Protein AF-A0A968VUL9-F1 (afdb_monomer)

Sequence (154 aa):
RKSLRDRALAHGTKSGRTPLPTRGVDSALKTEEALEDALKDAQSLAIELDLVVCMSGPTDWIVSRNRTARIENGHALMSRVTGMGCVSTALIAASAAVWPDPFEATVAGMVLTGVAGELAAADCQGPGSFQARFLDELYALDAKKLQLARVTLT

Structure (mmCIF, N/CA/C/O backbone):
data_AF-A0A968VUL9-F1
#
_entry.id   AF-A0A968VUL9-F1
#
loop_
_atom_site.group_PDB
_atom_site.id
_atom_site.type_symbol
_atom_site.label_atom_id
_atom_site.label_alt_id
_atom_site.label_comp_id
_atom_site.label_asym_id
_atom_site.label_enti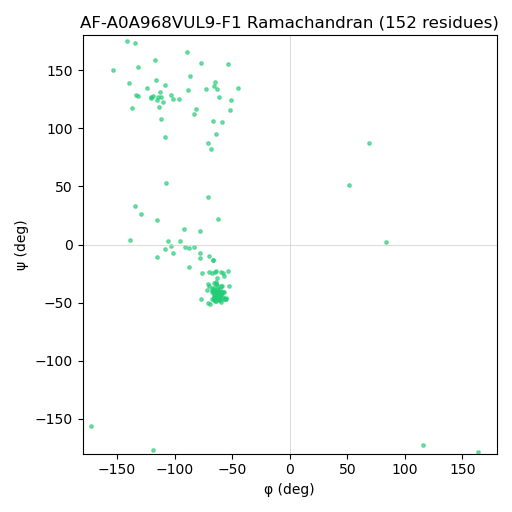ty_id
_atom_site.label_seq_id
_atom_site.pdbx_PDB_ins_code
_atom_site.Cartn_x
_atom_site.Cartn_y
_atom_site.Cartn_z
_atom_site.occupancy
_atom_site.B_iso_or_equiv
_atom_site.auth_seq_id
_atom_site.auth_comp_id
_atom_site.auth_asym_id
_atom_site.auth_atom_id
_atom_site.pdbx_PDB_model_num
ATOM 1 N N . ARG A 1 1 ? -22.063 47.664 -3.056 1.00 42.59 1 ARG A N 1
ATOM 2 C CA . ARG A 1 1 ? -22.407 46.283 -3.475 1.00 42.59 1 ARG A CA 1
ATOM 3 C C . ARG A 1 1 ? -21.250 45.383 -3.050 1.00 42.59 1 ARG A C 1
ATOM 5 O O . ARG A 1 1 ? -20.254 45.328 -3.756 1.00 42.59 1 ARG A O 1
ATOM 12 N N . LYS A 1 2 ? -21.311 44.842 -1.824 1.00 39.38 2 LYS A N 1
ATOM 13 C CA . LYS A 1 2 ? -20.246 44.007 -1.241 1.00 39.38 2 LYS A CA 1
ATOM 14 C C . LYS A 1 2 ? -20.240 42.643 -1.933 1.00 39.38 2 LYS A C 1
ATOM 16 O O . LYS A 1 2 ? -21.305 42.092 -2.202 1.00 39.38 2 LYS A O 1
ATOM 21 N N . SER A 1 3 ? -19.047 42.191 -2.302 1.00 35.03 3 SER A N 1
ATOM 22 C CA . SER A 1 3 ? -18.802 41.013 -3.125 1.00 35.03 3 SER A CA 1
ATOM 23 C C . SER A 1 3 ? -18.958 39.718 -2.325 1.00 35.03 3 SER A C 1
ATOM 25 O O . SER A 1 3 ? -18.835 39.688 -1.105 1.00 35.03 3 SER A O 1
ATOM 27 N N . LEU A 1 4 ? -19.236 38.640 -3.053 1.00 43.09 4 LEU A N 1
ATOM 28 C CA . LEU A 1 4 ? -19.585 37.281 -2.620 1.00 43.09 4 LEU A CA 1
ATOM 29 C C . LEU A 1 4 ? -18.512 36.525 -1.795 1.00 43.09 4 LEU A C 1
ATOM 31 O O . LEU A 1 4 ? -18.552 35.301 -1.731 1.00 43.09 4 LEU A O 1
ATOM 35 N N . ARG A 1 5 ? -17.567 37.214 -1.144 1.00 41.31 5 ARG A N 1
ATOM 36 C CA . ARG A 1 5 ? -16.555 36.604 -0.259 1.00 41.31 5 ARG A CA 1
ATOM 37 C C . ARG A 1 5 ? -17.020 36.442 1.194 1.00 41.31 5 ARG A C 1
ATOM 39 O O . ARG A 1 5 ? -16.502 35.581 1.894 1.00 41.31 5 ARG A O 1
ATOM 46 N N . ASP A 1 6 ? -18.050 37.170 1.621 1.00 37.59 6 ASP A N 1
ATOM 47 C CA . ASP A 1 6 ? -18.436 37.233 3.042 1.00 37.59 6 ASP A CA 1
ATOM 48 C C . ASP A 1 6 ? -19.329 36.068 3.531 1.00 37.59 6 ASP A C 1
ATOM 50 O O . ASP A 1 6 ? -19.668 36.013 4.709 1.00 37.59 6 ASP A O 1
ATOM 54 N N . ARG A 1 7 ? -19.728 35.112 2.673 1.00 40.62 7 ARG A N 1
ATOM 55 C CA . ARG A 1 7 ? -20.676 34.034 3.059 1.00 40.62 7 ARG A CA 1
ATOM 56 C C . ARG A 1 7 ? -20.045 32.668 3.356 1.00 40.62 7 ARG A C 1
ATOM 58 O O . ARG A 1 7 ? -20.746 31.800 3.863 1.00 40.62 7 ARG A O 1
ATOM 65 N N . ALA A 1 8 ? -18.748 32.474 3.110 1.00 37.03 8 ALA A N 1
ATOM 66 C CA . ALA A 1 8 ? -18.074 31.190 3.359 1.00 37.03 8 ALA A CA 1
ATOM 67 C C . ALA A 1 8 ? -17.529 31.026 4.796 1.00 37.03 8 ALA A C 1
ATOM 69 O O . ALA A 1 8 ? -17.021 29.966 5.142 1.00 37.03 8 ALA A O 1
ATOM 70 N N . LEU A 1 9 ? -17.650 32.049 5.648 1.00 40.09 9 LEU A N 1
ATOM 71 C CA . LEU A 1 9 ? -17.082 32.066 7.005 1.00 40.09 9 LEU A CA 1
ATOM 72 C C . LEU A 1 9 ? -18.057 31.646 8.122 1.00 40.09 9 LEU A C 1
ATOM 74 O O . LEU A 1 9 ? -17.684 31.670 9.289 1.00 40.09 9 LEU A O 1
ATOM 78 N N . ALA A 1 10 ? -19.295 31.252 7.809 1.00 36.62 10 ALA A N 1
ATOM 79 C CA . ALA A 1 10 ? -20.332 31.066 8.833 1.00 36.62 10 ALA A CA 1
ATOM 80 C C . ALA A 1 10 ? -20.439 29.650 9.447 1.00 36.62 10 ALA A C 1
ATOM 82 O O . ALA A 1 10 ? -21.236 29.465 10.363 1.00 36.62 10 ALA A O 1
ATOM 83 N N . HIS A 1 11 ? -19.649 28.661 9.008 1.00 37.25 11 HIS A N 1
ATOM 84 C CA . HIS A 1 11 ? -19.704 27.295 9.568 1.00 37.25 11 HIS A CA 1
ATOM 85 C C . HIS A 1 11 ? -18.344 26.720 9.999 1.00 37.25 11 HIS A C 1
ATOM 87 O O . HIS A 1 11 ? -18.167 25.507 10.070 1.00 37.25 11 HIS A O 1
ATOM 93 N N . GLY A 1 12 ? -17.387 27.585 10.340 1.00 33.19 12 GLY A N 1
ATOM 94 C CA . GLY A 1 12 ? -16.105 27.184 10.914 1.00 33.19 12 GLY A CA 1
ATOM 95 C C . GLY A 1 12 ? -16.091 27.265 12.442 1.00 33.19 12 GLY A C 1
ATOM 96 O O . GLY A 1 12 ? -16.327 28.322 13.015 1.00 33.19 12 GLY A O 1
ATOM 97 N N . THR A 1 13 ? -15.736 26.144 13.074 1.00 38.25 13 THR A N 1
ATOM 98 C CA . THR A 1 13 ? -14.961 26.064 14.328 1.00 38.25 13 THR A CA 1
ATOM 99 C C . THR A 1 13 ? -15.619 26.543 15.634 1.00 38.25 13 THR A C 1
ATOM 101 O O . THR A 1 13 ? -15.371 27.644 16.115 1.00 38.25 13 THR A O 1
ATOM 104 N N . LYS A 1 14 ? -16.347 25.633 16.302 1.00 35.53 14 LYS A N 1
ATOM 105 C CA . LYS A 1 14 ? -16.532 25.622 17.771 1.00 35.53 14 LYS A CA 1
ATOM 106 C C . LYS A 1 14 ? -15.733 24.483 18.426 1.00 35.53 14 LYS A C 1
ATOM 108 O O . LYS A 1 14 ? -16.278 23.678 19.171 1.00 35.53 14 LYS A O 1
ATOM 113 N N . SER A 1 15 ? -14.439 24.396 18.143 1.00 40.75 15 SER A N 1
ATOM 114 C CA . SER A 1 15 ? -13.532 23.549 18.923 1.00 40.75 15 SER A CA 1
ATOM 115 C C . SER A 1 15 ? -12.252 24.332 19.157 1.00 40.75 15 SER A C 1
ATOM 117 O O . SER A 1 15 ? -11.601 24.746 18.201 1.00 40.75 15 SER A O 1
ATOM 119 N N . GLY A 1 16 ? -11.936 24.602 20.424 1.00 32.31 16 GLY A N 1
ATOM 120 C CA . GLY A 1 16 ? -10.774 25.373 20.875 1.00 32.31 16 GLY A CA 1
ATOM 121 C C . GLY A 1 16 ? -9.443 24.643 20.690 1.00 32.31 16 GLY A C 1
ATOM 122 O O . GLY A 1 16 ? -8.597 24.686 21.577 1.00 32.31 16 GLY A O 1
ATOM 123 N N . ARG A 1 17 ? -9.252 23.955 19.560 1.00 41.00 17 ARG A N 1
ATOM 124 C CA . ARG A 1 17 ? -7.948 23.439 19.151 1.00 41.00 17 ARG A CA 1
ATOM 125 C C . ARG A 1 17 ? -7.183 24.587 18.498 1.00 41.00 17 ARG A C 1
ATOM 127 O O . ARG A 1 17 ? -7.602 25.113 17.469 1.00 41.00 17 ARG A O 1
ATOM 134 N N . THR A 1 18 ? -6.066 24.974 19.109 1.00 35.84 18 THR A N 1
ATOM 135 C CA . THR A 1 18 ? -5.028 25.793 18.471 1.00 35.84 18 THR A CA 1
ATOM 136 C C . THR A 1 18 ? -4.767 25.235 17.067 1.00 35.84 18 THR A C 1
ATOM 138 O O . THR A 1 18 ? -4.674 24.010 16.948 1.00 35.84 18 THR A O 1
ATOM 141 N N . PRO A 1 19 ? -4.667 26.063 16.009 1.00 36.72 19 PRO A N 1
ATOM 142 C CA . PRO A 1 19 ? -4.362 25.566 14.675 1.00 36.72 19 PRO A CA 1
ATOM 143 C C . PRO A 1 19 ? -3.021 24.837 14.733 1.00 36.72 19 PRO A C 1
ATOM 145 O O . PRO A 1 19 ? -1.971 25.466 14.873 1.00 36.72 19 PRO A O 1
ATOM 148 N N . LEU A 1 20 ? -3.053 23.505 14.688 1.00 44.22 20 LEU A N 1
ATOM 149 C CA . LEU A 1 20 ? -1.840 22.737 14.471 1.00 44.22 20 LEU A CA 1
ATOM 150 C C . LEU A 1 20 ? -1.336 23.134 13.079 1.00 44.22 20 LEU A C 1
ATOM 152 O O . LEU A 1 20 ? -2.153 23.230 12.156 1.00 44.22 20 LEU A O 1
ATOM 156 N N . PRO A 1 21 ? -0.032 23.420 12.912 1.00 41.47 21 PRO A N 1
ATOM 157 C CA . PRO A 1 21 ? 0.522 23.664 11.590 1.00 41.47 21 PRO A CA 1
ATOM 158 C C . PRO A 1 21 ? 0.092 22.509 10.689 1.00 41.47 21 PRO A C 1
ATOM 160 O O . PRO A 1 21 ? 0.299 21.347 11.042 1.00 41.47 21 PRO A O 1
ATOM 163 N N . THR A 1 22 ? -0.567 22.819 9.571 1.00 38.78 22 THR A N 1
ATOM 164 C CA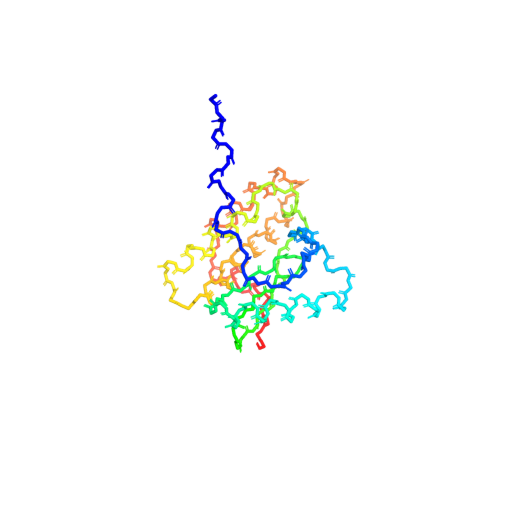 . THR A 1 22 ? -1.025 21.806 8.620 1.00 38.78 22 THR A CA 1
ATOM 165 C C . THR A 1 22 ? 0.210 21.128 8.051 1.00 38.78 22 THR A C 1
ATOM 167 O O . THR A 1 22 ? 0.852 21.641 7.133 1.00 38.78 22 THR A O 1
ATOM 170 N N . ARG A 1 23 ? 0.589 20.004 8.653 1.00 46.25 23 ARG A N 1
ATOM 171 C CA . ARG A 1 23 ? 1.612 19.113 8.131 1.00 46.25 23 ARG A CA 1
ATOM 172 C C . ARG A 1 23 ? 1.023 18.532 6.856 1.00 46.25 23 ARG A C 1
ATOM 174 O O . ARG A 1 23 ? 0.060 17.775 6.905 1.00 46.25 23 ARG A O 1
ATOM 181 N N . GLY A 1 24 ? 1.525 18.994 5.712 1.00 41.78 24 GLY A N 1
ATOM 182 C CA . GLY A 1 24 ? 1.166 18.411 4.427 1.00 41.78 24 GLY A CA 1
ATOM 183 C C . GLY A 1 24 ? 1.409 16.902 4.455 1.00 41.78 24 GLY A C 1
ATOM 184 O O . GLY A 1 24 ? 2.247 16.419 5.225 1.00 41.78 24 GLY A O 1
ATOM 185 N N . VAL A 1 25 ? 0.687 16.181 3.598 1.00 47.97 25 VAL A N 1
ATOM 186 C CA . VAL A 1 25 ? 0.791 14.719 3.432 1.00 47.97 25 VAL A CA 1
ATOM 187 C C . VAL A 1 25 ? 2.244 14.282 3.149 1.00 47.97 25 VAL A C 1
ATOM 189 O O . VAL A 1 25 ? 2.631 13.174 3.491 1.00 47.97 25 VAL A O 1
ATOM 192 N N . ASP A 1 26 ? 3.085 15.193 2.645 1.00 48.47 26 ASP A N 1
ATOM 193 C CA . ASP A 1 26 ? 4.520 15.007 2.378 1.00 48.47 26 ASP A CA 1
ATOM 194 C C . ASP A 1 26 ? 5.445 15.069 3.610 1.00 48.47 26 ASP A C 1
ATOM 196 O O . ASP A 1 26 ? 6.669 15.179 3.468 1.00 48.47 26 ASP A O 1
ATOM 200 N N . SER A 1 27 ? 4.914 15.040 4.835 1.00 53.09 27 SER A N 1
ATOM 201 C CA . SER A 1 27 ? 5.758 15.003 6.034 1.00 53.09 27 SER A CA 1
ATOM 202 C C . SER A 1 27 ? 6.419 13.634 6.146 1.00 53.09 27 SER A C 1
ATOM 204 O O . SER A 1 27 ? 5.897 12.728 6.785 1.00 53.09 27 SER A O 1
ATOM 206 N N . ALA A 1 28 ? 7.579 13.483 5.506 1.00 56.12 28 ALA A N 1
ATOM 207 C CA . ALA A 1 28 ? 8.423 12.313 5.669 1.00 56.12 28 ALA A CA 1
ATOM 208 C C . ALA A 1 28 ? 8.662 12.086 7.170 1.00 56.12 28 ALA A C 1
ATOM 210 O O . ALA A 1 28 ? 9.264 12.928 7.845 1.00 56.12 28 ALA A O 1
ATOM 211 N N . LEU A 1 29 ? 8.171 10.959 7.678 1.00 64.12 29 LEU A N 1
ATOM 212 C CA . LEU A 1 29 ? 8.431 10.452 9.020 1.00 64.12 29 LEU A CA 1
ATOM 213 C C . LEU A 1 29 ? 9.909 10.045 9.054 1.00 64.12 29 LEU A C 1
ATOM 215 O O . LEU A 1 29 ? 10.273 8.914 8.757 1.00 64.12 29 LEU A O 1
ATOM 219 N N . LYS A 1 30 ? 10.791 11.029 9.260 1.00 66.56 30 LYS A N 1
ATOM 220 C CA . LYS A 1 30 ? 12.252 10.852 9.176 1.00 66.56 30 LYS A CA 1
ATOM 221 C C . LYS A 1 30 ? 12.842 10.187 10.421 1.00 66.56 30 LYS A C 1
ATOM 223 O O . LYS A 1 30 ? 14.015 9.828 10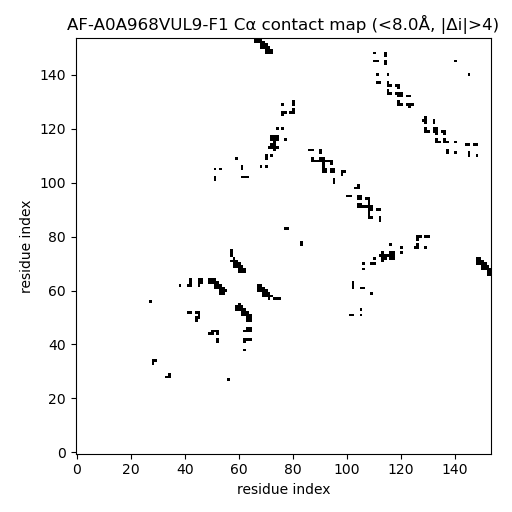.400 1.00 66.56 30 LYS A O 1
ATOM 228 N N . THR A 1 31 ? 12.062 10.069 11.491 1.00 81.06 31 THR A N 1
ATOM 229 C CA . THR A 1 31 ? 12.465 9.466 12.763 1.00 81.06 31 THR A CA 1
ATOM 230 C C . THR A 1 31 ? 11.406 8.478 13.230 1.00 81.06 31 THR A C 1
ATOM 232 O O . THR A 1 31 ? 10.224 8.645 12.923 1.00 81.06 31 THR A O 1
ATOM 235 N N . GLU A 1 32 ? 11.835 7.479 14.000 1.00 83.31 32 GLU A N 1
ATOM 236 C CA . GLU A 1 32 ? 10.934 6.492 14.606 1.00 83.31 32 GLU A CA 1
ATOM 237 C C . GLU A 1 32 ? 9.911 7.170 15.527 1.00 83.31 32 GLU A C 1
ATOM 239 O O . GLU A 1 32 ? 8.719 6.918 15.421 1.00 83.31 32 GLU A O 1
ATOM 244 N N . GLU A 1 33 ? 10.353 8.140 16.334 1.00 85.00 33 GLU A N 1
ATOM 245 C CA . GLU A 1 33 ? 9.474 8.933 17.207 1.00 85.00 33 GLU A CA 1
ATOM 246 C C . GLU A 1 33 ? 8.368 9.656 16.421 1.00 85.00 33 GLU A C 1
ATOM 248 O O . GLU A 1 33 ? 7.211 9.679 16.836 1.00 85.00 33 GLU A O 1
ATOM 253 N N . ALA A 1 34 ? 8.697 10.216 15.250 1.00 87.06 34 ALA A N 1
ATOM 254 C CA . ALA A 1 34 ? 7.702 10.879 14.414 1.00 87.06 34 ALA A CA 1
ATOM 255 C C . ALA A 1 34 ? 6.688 9.880 13.841 1.00 87.06 34 ALA A C 1
ATOM 257 O O . ALA A 1 34 ? 5.508 10.215 13.739 1.00 87.06 34 ALA A O 1
ATOM 258 N N . LEU A 1 35 ? 7.138 8.676 13.466 1.00 88.94 35 LEU A N 1
ATOM 259 C CA . LEU A 1 35 ? 6.264 7.598 13.003 1.00 88.94 35 LEU A CA 1
ATOM 260 C C . LEU A 1 35 ? 5.334 7.117 14.119 1.00 88.94 35 LEU A C 1
ATOM 262 O O . LEU A 1 35 ? 4.134 6.994 13.885 1.00 88.94 35 LEU A O 1
ATOM 266 N N . GLU A 1 36 ? 5.852 6.904 15.327 1.00 90.19 36 GLU A N 1
ATOM 267 C CA . GLU A 1 36 ? 5.041 6.521 16.484 1.00 90.19 36 GLU A CA 1
ATOM 268 C C . GLU A 1 36 ? 3.952 7.553 16.788 1.00 90.19 36 GLU A C 1
ATOM 270 O O . GLU A 1 36 ? 2.797 7.188 17.013 1.00 90.19 36 GLU A O 1
ATOM 275 N N . ASP A 1 37 ? 4.291 8.843 16.773 1.00 91.75 37 ASP A N 1
ATOM 276 C CA . ASP A 1 37 ? 3.316 9.909 17.003 1.00 91.75 37 ASP A CA 1
ATOM 277 C C . ASP A 1 37 ? 2.273 9.981 15.880 1.00 91.75 37 ASP A C 1
ATOM 279 O O . ASP A 1 37 ? 1.078 10.085 16.159 1.00 91.75 37 ASP A O 1
ATOM 283 N N . ALA A 1 38 ? 2.685 9.821 14.619 1.00 92.19 38 ALA A N 1
ATOM 284 C CA . ALA A 1 38 ? 1.756 9.755 13.492 1.00 92.19 38 ALA A CA 1
ATOM 285 C C . ALA A 1 38 ? 0.807 8.547 13.581 1.00 92.19 38 ALA A C 1
ATOM 287 O O . ALA A 1 38 ? -0.379 8.678 13.280 1.00 92.19 38 ALA A O 1
ATOM 288 N N . LEU A 1 39 ? 1.292 7.385 14.032 1.00 94.00 39 LEU A N 1
ATOM 289 C CA . LEU A 1 39 ? 0.461 6.199 14.251 1.00 94.00 39 LEU A CA 1
ATOM 290 C C . LEU A 1 39 ? -0.536 6.406 15.399 1.00 94.00 39 LEU A C 1
ATOM 292 O O . LEU A 1 39 ? -1.697 6.022 15.262 1.00 94.00 39 LEU A O 1
ATOM 296 N N . LYS A 1 40 ? -0.135 7.059 16.499 1.00 94.44 40 LYS A N 1
ATOM 297 C CA . LYS A 1 40 ? -1.050 7.425 17.601 1.00 94.44 40 LYS A CA 1
ATOM 298 C C . LYS A 1 40 ? -2.135 8.397 17.135 1.00 94.44 40 LYS A C 1
ATOM 300 O O . LYS A 1 40 ? -3.306 8.227 17.488 1.00 94.44 40 LYS A O 1
ATOM 305 N N . ASP A 1 41 ? -1.766 9.388 16.327 1.00 95.44 41 ASP A N 1
ATOM 306 C CA . ASP A 1 41 ? -2.705 10.351 15.750 1.00 95.44 41 ASP A CA 1
ATOM 307 C C . ASP A 1 41 ? -3.675 9.663 14.776 1.00 95.44 41 ASP A C 1
ATOM 309 O O . ASP A 1 41 ? -4.889 9.856 14.874 1.00 95.44 41 ASP A O 1
ATOM 313 N N . ALA A 1 42 ? -3.168 8.799 13.889 1.00 96.00 42 ALA A N 1
ATOM 314 C CA . ALA A 1 42 ? -3.979 8.001 12.969 1.00 96.00 42 ALA A CA 1
ATOM 315 C C . ALA A 1 42 ? -4.944 7.068 13.716 1.00 96.00 42 ALA A C 1
ATOM 317 O O . ALA A 1 42 ? -6.120 6.988 13.364 1.00 96.00 42 ALA A O 1
ATOM 318 N N . GLN A 1 43 ? -4.481 6.417 14.786 1.00 96.75 43 GLN A N 1
ATOM 319 C CA . GLN A 1 43 ? -5.300 5.556 15.636 1.00 96.75 43 GLN A CA 1
ATOM 320 C C . GLN A 1 43 ? -6.406 6.343 16.344 1.00 96.75 43 GLN A C 1
ATOM 322 O O . GLN A 1 43 ? -7.552 5.890 16.399 1.00 96.75 43 GLN A O 1
ATOM 327 N N . SER A 1 44 ? -6.077 7.529 16.857 1.00 96.88 44 SER A N 1
ATOM 328 C CA . SER A 1 44 ? -7.044 8.427 17.494 1.00 96.88 44 SER A CA 1
ATOM 329 C C . SER A 1 44 ? -8.110 8.877 16.496 1.00 96.88 44 SER A C 1
ATOM 331 O O . SER A 1 44 ? -9.300 8.806 16.798 1.00 96.88 44 SER A O 1
ATOM 333 N N . LEU A 1 45 ? -7.696 9.254 15.281 1.00 97.31 45 LEU A N 1
ATOM 334 C CA . LEU A 1 45 ? -8.596 9.655 14.201 1.00 97.31 45 LEU A CA 1
ATOM 335 C C . LEU A 1 45 ? -9.512 8.506 13.759 1.00 97.31 45 LEU A C 1
ATOM 337 O O . LEU A 1 45 ? -10.715 8.707 13.596 1.00 97.31 45 LEU A O 1
ATOM 341 N N . ALA A 1 46 ? -8.960 7.299 13.610 1.00 97.50 46 ALA A N 1
ATOM 342 C CA . ALA A 1 46 ? -9.712 6.097 13.261 1.00 97.50 46 ALA A CA 1
ATOM 343 C C . ALA A 1 46 ? -10.788 5.767 14.307 1.00 97.50 46 ALA A C 1
ATOM 345 O O . ALA A 1 46 ? -11.895 5.365 13.955 1.00 97.50 46 ALA A O 1
ATOM 346 N N . ILE A 1 47 ? -10.489 5.962 15.596 1.00 97.50 47 ILE A N 1
ATOM 347 C CA . ILE A 1 47 ? -11.450 5.748 16.686 1.00 97.50 47 ILE A CA 1
ATOM 348 C C . ILE A 1 47 ? -12.531 6.829 16.689 1.00 97.50 47 ILE A C 1
ATOM 350 O O . ILE A 1 47 ? -13.711 6.479 16.759 1.00 97.50 47 ILE A O 1
ATOM 354 N N . GLU A 1 48 ? -12.126 8.104 16.633 1.00 97.75 48 GLU A N 1
ATOM 355 C CA . GLU A 1 48 ? -13.005 9.276 16.746 1.00 97.75 48 GLU A CA 1
ATOM 356 C C . GLU A 1 48 ? -14.015 9.345 15.597 1.00 97.75 48 GLU A C 1
ATOM 358 O O . GLU A 1 48 ? -15.183 9.659 15.822 1.00 97.75 48 GLU A O 1
ATOM 363 N N . LEU A 1 49 ? -13.574 9.029 14.377 1.00 97.38 49 LEU A N 1
ATOM 364 C CA . LEU A 1 49 ? -14.380 9.158 13.163 1.00 97.38 49 LEU A CA 1
ATOM 365 C C . LEU A 1 49 ? -14.889 7.823 12.602 1.00 97.38 49 LEU A C 1
ATOM 367 O O . LEU A 1 49 ? -15.532 7.828 11.557 1.00 97.38 49 LEU A O 1
ATOM 371 N N . ASP A 1 50 ? -14.613 6.707 13.281 1.00 95.75 50 ASP A N 1
ATOM 372 C CA . ASP A 1 50 ? -15.012 5.351 12.873 1.00 95.75 50 ASP A CA 1
ATOM 373 C C . ASP A 1 50 ? -14.621 5.024 11.419 1.00 95.75 50 ASP A C 1
ATOM 375 O O . ASP A 1 50 ? -15.437 4.625 10.589 1.00 95.75 50 ASP A O 1
ATOM 379 N N . LEU A 1 51 ? -13.345 5.249 11.096 1.00 97.19 51 LEU A N 1
ATOM 380 C CA . LEU A 1 51 ? -12.804 5.113 9.743 1.00 97.19 51 LEU A CA 1
ATOM 381 C C . LEU A 1 51 ? -11.475 4.356 9.712 1.00 97.19 51 LEU A C 1
ATOM 383 O O . LEU A 1 51 ? -10.880 4.042 10.744 1.00 97.19 51 LEU A O 1
ATOM 387 N N . VAL A 1 52 ? -11.002 4.088 8.497 1.00 98.19 52 VAL A N 1
ATOM 388 C CA . VAL A 1 52 ? -9.667 3.548 8.230 1.00 98.19 52 VAL A CA 1
ATOM 389 C C . VAL A 1 52 ? -8.770 4.673 7.724 1.00 98.19 52 VAL A C 1
ATOM 391 O O . VAL A 1 52 ? -9.126 5.385 6.786 1.00 98.19 52 VAL A O 1
ATOM 394 N N . VAL A 1 53 ? -7.602 4.828 8.341 1.00 98.00 53 VAL A N 1
ATOM 395 C CA . VAL A 1 53 ? -6.561 5.773 7.930 1.00 98.00 53 VAL A CA 1
ATOM 396 C C . VAL A 1 53 ? -5.479 5.008 7.182 1.00 98.00 53 VAL A C 1
ATOM 398 O O . VAL A 1 53 ? -4.916 4.058 7.713 1.00 98.00 53 VAL A O 1
ATOM 401 N N . CYS A 1 54 ? -5.163 5.435 5.962 1.00 97.38 54 CYS A N 1
ATOM 402 C CA . CYS A 1 54 ? -4.032 4.922 5.194 1.00 97.38 54 CYS A CA 1
ATOM 403 C C . CYS A 1 54 ? -2.953 6.003 5.102 1.00 97.38 54 CYS A C 1
ATOM 405 O O . CYS A 1 54 ? -3.211 7.093 4.594 1.00 97.38 54 CYS A O 1
ATOM 407 N N . MET A 1 55 ? -1.747 5.698 5.569 1.00 95.31 55 MET A N 1
ATOM 408 C CA . MET A 1 55 ? -0.569 6.555 5.464 1.00 95.31 55 MET A CA 1
ATOM 409 C C . MET A 1 55 ? 0.428 5.892 4.521 1.00 95.31 55 MET A C 1
ATOM 411 O O . MET A 1 55 ? 1.027 4.878 4.874 1.00 95.31 55 MET A O 1
ATOM 415 N N . SER A 1 56 ? 0.587 6.443 3.318 1.00 92.38 56 SER A N 1
ATOM 416 C CA . SER A 1 56 ? 1.510 5.896 2.323 1.00 92.38 56 SER A CA 1
ATOM 417 C C . SER A 1 56 ? 2.932 6.426 2.494 1.00 92.38 56 SER A C 1
ATOM 419 O O . SER A 1 56 ? 3.115 7.613 2.778 1.00 92.38 56 SER A O 1
ATOM 421 N N . GLY A 1 57 ? 3.938 5.598 2.227 1.00 91.50 57 GLY A N 1
ATOM 422 C CA . GLY A 1 57 ? 5.345 5.986 2.331 1.00 91.50 57 GLY A CA 1
ATOM 423 C C . GLY A 1 57 ? 6.295 4.909 1.803 1.00 91.50 57 GLY A C 1
ATOM 424 O O . GLY A 1 57 ? 5.895 4.077 0.998 1.00 91.50 57 GLY A O 1
ATOM 425 N N . PRO A 1 58 ? 7.568 4.884 2.248 1.00 91.12 58 PRO A N 1
ATOM 426 C CA . PRO A 1 58 ? 8.440 3.721 2.036 1.00 91.12 58 PRO A CA 1
ATOM 427 C C . PRO A 1 58 ? 7.864 2.431 2.639 1.00 91.12 58 PRO A C 1
ATOM 429 O O . PRO A 1 58 ? 8.206 1.328 2.228 1.00 91.12 58 PRO A O 1
ATOM 432 N N . THR A 1 59 ? 7.009 2.590 3.644 1.00 94.25 59 THR A N 1
ATOM 433 C CA . THR A 1 59 ? 6.169 1.557 4.230 1.00 94.25 59 THR A CA 1
ATOM 434 C C . THR A 1 59 ? 4.782 2.156 4.367 1.00 94.25 59 THR A C 1
ATOM 436 O O . THR A 1 59 ? 4.647 3.252 4.920 1.00 94.25 59 THR A O 1
ATOM 439 N N . ASP A 1 60 ? 3.773 1.452 3.868 1.00 96.62 60 ASP A N 1
ATOM 440 C CA . ASP A 1 60 ? 2.390 1.892 3.982 1.00 96.62 60 ASP A CA 1
ATOM 441 C C . ASP A 1 60 ? 1.790 1.364 5.287 1.00 96.62 60 ASP A C 1
ATOM 443 O O . ASP A 1 60 ? 1.917 0.181 5.617 1.00 96.62 60 ASP A O 1
ATOM 447 N N . TRP A 1 61 ? 1.124 2.246 6.026 1.00 97.88 61 TRP A N 1
ATOM 448 C CA . TRP A 1 61 ? 0.462 1.933 7.287 1.00 97.88 61 TRP A CA 1
ATOM 449 C C . TRP A 1 61 ? -1.043 2.119 7.151 1.00 97.88 61 TRP A C 1
ATOM 451 O O . TRP A 1 61 ? -1.513 3.198 6.793 1.00 97.88 61 TRP A O 1
ATOM 461 N N . ILE A 1 62 ? -1.805 1.072 7.455 1.00 98.50 62 ILE A N 1
ATOM 462 C CA . ILE A 1 62 ? -3.266 1.092 7.447 1.00 98.50 62 ILE A CA 1
ATOM 463 C C . ILE A 1 62 ? -3.719 0.915 8.886 1.00 98.50 62 ILE A C 1
ATOM 465 O O . ILE A 1 62 ? -3.440 -0.111 9.494 1.00 98.50 62 ILE A O 1
ATOM 469 N N . VAL A 1 63 ? -4.422 1.900 9.430 1.00 98.19 63 VAL A N 1
ATOM 470 C CA . VAL A 1 63 ? -4.841 1.938 10.831 1.00 98.19 63 VAL A CA 1
ATOM 471 C C . VAL A 1 63 ? -6.361 2.014 10.896 1.00 98.19 63 VAL A C 1
ATOM 473 O O . VAL A 1 63 ? -6.986 2.876 10.282 1.00 98.19 63 VAL A O 1
ATOM 476 N N . SER A 1 64 ? -6.966 1.104 11.649 1.00 97.38 64 SER A N 1
ATOM 477 C CA . SER A 1 64 ? -8.383 1.128 12.028 1.00 97.38 64 SER A CA 1
ATOM 478 C C . SER A 1 64 ? -8.504 1.211 13.548 1.00 97.38 64 SER A C 1
ATOM 480 O O . SER A 1 64 ? -7.500 1.263 14.247 1.00 97.38 64 SER A O 1
ATOM 482 N N . ARG A 1 65 ? -9.720 1.180 14.103 1.00 95.81 65 ARG A N 1
ATOM 483 C CA . ARG A 1 65 ? -9.942 1.208 15.562 1.00 95.81 65 ARG A CA 1
ATOM 484 C C . ARG A 1 65 ? -9.159 0.142 16.346 1.00 95.81 65 ARG A C 1
ATOM 486 O O . ARG A 1 65 ? -8.795 0.395 17.488 1.00 95.81 65 ARG A O 1
ATOM 493 N N . ASN A 1 66 ? -8.981 -1.050 15.786 1.00 94.38 66 ASN A N 1
ATOM 494 C CA . ASN A 1 66 ? -8.474 -2.218 16.514 1.00 94.38 66 ASN A CA 1
ATOM 495 C C . ASN A 1 66 ? -7.467 -3.063 15.726 1.00 94.38 66 ASN A C 1
ATOM 497 O O . ASN A 1 66 ? -7.095 -4.134 16.192 1.00 94.38 66 ASN A O 1
ATOM 501 N N . ARG A 1 67 ? -7.093 -2.628 14.523 1.00 96.56 67 ARG A N 1
ATOM 502 C CA . ARG A 1 67 ? -6.160 -3.334 13.645 1.00 96.56 67 ARG A CA 1
ATOM 503 C C . ARG A 1 67 ? -5.241 -2.330 12.992 1.00 96.56 67 ARG A C 1
ATOM 505 O O . ARG A 1 67 ? -5.714 -1.294 12.516 1.00 96.56 67 ARG A O 1
ATOM 512 N N . THR A 1 68 ? -3.977 -2.695 12.897 1.00 97.69 68 THR A N 1
ATOM 513 C CA . THR A 1 68 ? -2.974 -2.001 12.106 1.00 97.69 68 THR A CA 1
ATOM 514 C C . THR A 1 68 ? -2.339 -2.984 11.130 1.00 97.69 68 THR A C 1
ATOM 516 O O . THR A 1 68 ? -2.014 -4.113 11.489 1.00 97.69 68 THR A O 1
ATOM 519 N N . ALA A 1 69 ? -2.178 -2.570 9.877 1.00 98.38 69 ALA A N 1
ATOM 520 C CA . ALA A 1 69 ? -1.402 -3.293 8.884 1.00 98.38 69 ALA A CA 1
ATOM 521 C C . ALA A 1 69 ? -0.200 -2.461 8.451 1.00 98.38 69 ALA A C 1
ATOM 523 O O . ALA A 1 69 ? -0.302 -1.249 8.262 1.00 98.38 69 ALA A O 1
ATOM 524 N N . ARG A 1 70 ? 0.916 -3.151 8.242 1.00 97.81 70 ARG A N 1
ATOM 525 C CA . ARG A 1 70 ? 2.144 -2.628 7.652 1.00 97.81 70 ARG A CA 1
ATOM 526 C C . ARG A 1 70 ? 2.377 -3.332 6.322 1.00 97.81 70 ARG A C 1
ATOM 528 O O . ARG A 1 70 ? 2.411 -4.562 6.300 1.00 97.81 70 ARG A O 1
ATOM 535 N N . ILE A 1 71 ? 2.560 -2.571 5.245 1.00 98.31 71 ILE A N 1
ATOM 536 C CA . ILE A 1 71 ? 2.854 -3.090 3.904 1.00 98.31 71 ILE A CA 1
ATOM 537 C C . ILE A 1 71 ? 4.209 -2.558 3.448 1.00 98.31 71 ILE A C 1
ATOM 539 O O . ILE A 1 71 ? 4.462 -1.356 3.477 1.00 98.31 71 ILE A O 1
ATOM 543 N N . GLU A 1 72 ? 5.084 -3.463 3.021 1.00 97.62 72 GLU A N 1
ATOM 544 C CA . GLU A 1 72 ? 6.478 -3.147 2.679 1.00 97.62 72 GLU A CA 1
ATOM 545 C C . GLU A 1 72 ? 6.792 -3.360 1.194 1.00 97.62 72 GLU A C 1
ATOM 547 O O . GLU A 1 72 ? 7.949 -3.569 0.826 1.00 97.62 72 GLU A O 1
ATOM 552 N N . ASN A 1 73 ? 5.767 -3.363 0.341 1.00 98.00 73 ASN A N 1
ATOM 553 C CA . ASN A 1 73 ? 5.908 -3.399 -1.114 1.00 98.00 73 ASN A CA 1
ATOM 554 C C . ASN A 1 73 ? 6.001 -1.991 -1.714 1.00 98.00 73 ASN A C 1
ATOM 556 O O . ASN A 1 73 ? 5.653 -1.002 -1.077 1.00 98.00 73 ASN A O 1
ATOM 560 N N . GLY A 1 74 ? 6.425 -1.919 -2.975 1.00 96.31 74 GLY A N 1
ATOM 561 C CA . GLY A 1 74 ? 6.531 -0.678 -3.739 1.00 96.31 74 GLY A CA 1
ATOM 562 C C . GLY A 1 74 ? 7.971 -0.339 -4.111 1.00 96.31 74 GLY A C 1
ATOM 563 O O . GLY A 1 74 ? 8.891 -1.138 -3.946 1.00 96.31 74 GLY A O 1
ATOM 564 N N . HIS A 1 75 ? 8.174 0.856 -4.666 1.00 97.00 75 HIS A N 1
ATOM 565 C CA . HIS A 1 75 ? 9.495 1.300 -5.100 1.00 97.00 75 HIS A CA 1
ATOM 566 C C . HIS A 1 75 ? 9.634 2.825 -5.084 1.00 97.00 75 HIS A C 1
ATOM 568 O O . HIS A 1 75 ? 8.685 3.556 -5.366 1.00 97.00 75 HIS A O 1
ATOM 574 N N . ALA A 1 76 ? 10.851 3.331 -4.855 1.00 95.38 76 ALA A N 1
ATOM 575 C CA . ALA A 1 76 ? 11.132 4.770 -4.795 1.00 95.38 76 ALA A CA 1
ATOM 576 C C . ALA A 1 76 ? 10.727 5.535 -6.074 1.00 95.38 76 ALA A C 1
ATOM 578 O O . ALA A 1 76 ? 10.390 6.720 -6.011 1.00 95.38 76 ALA A O 1
ATOM 579 N N . LEU A 1 77 ? 10.714 4.861 -7.231 1.00 96.31 77 LEU A N 1
ATOM 580 C CA . LEU A 1 77 ? 10.256 5.435 -8.504 1.00 96.31 77 LEU A CA 1
ATOM 581 C C . LEU A 1 77 ? 8.768 5.810 -8.509 1.00 96.31 77 LEU A C 1
ATOM 583 O O . LEU A 1 77 ? 8.397 6.715 -9.252 1.00 96.31 77 LEU A O 1
ATOM 587 N N . MET A 1 78 ? 7.938 5.210 -7.651 1.00 96.19 78 MET A N 1
ATOM 588 C CA . MET A 1 78 ? 6.520 5.570 -7.529 1.00 96.19 78 MET A CA 1
ATOM 589 C C . MET A 1 78 ? 6.348 7.045 -7.136 1.00 96.19 78 MET A C 1
ATOM 591 O O . MET A 1 78 ? 5.480 7.728 -7.666 1.00 96.19 78 MET A O 1
ATOM 595 N N . SER A 1 79 ? 7.244 7.588 -6.302 1.00 94.19 79 SER A N 1
ATOM 596 C CA . SER A 1 79 ? 7.245 9.018 -5.937 1.00 94.19 79 SER A CA 1
ATOM 597 C C . SER A 1 79 ? 7.648 9.961 -7.083 1.00 94.19 79 SER A C 1
ATOM 599 O O . SER A 1 79 ? 7.553 11.181 -6.958 1.00 94.19 79 SER A O 1
ATOM 601 N N . ARG A 1 80 ? 8.142 9.415 -8.202 1.00 95.94 80 ARG A N 1
ATOM 602 C CA . ARG A 1 80 ? 8.603 10.167 -9.380 1.00 95.94 80 ARG A CA 1
ATOM 603 C C . ARG A 1 80 ? 7.598 10.142 -10.529 1.00 95.94 80 ARG A C 1
ATOM 605 O O . ARG A 1 80 ? 7.856 10.769 -11.554 1.00 95.94 80 ARG A O 1
ATOM 612 N N . VAL A 1 81 ? 6.470 9.454 -10.359 1.00 94.75 81 VAL A N 1
ATOM 613 C CA . VAL A 1 81 ? 5.373 9.409 -11.327 1.00 94.75 81 VAL A CA 1
ATOM 614 C C . VAL A 1 81 ? 4.167 10.137 -10.752 1.00 94.75 81 VAL A C 1
ATOM 616 O O . VAL A 1 81 ? 3.724 9.878 -9.635 1.00 94.75 81 VAL A O 1
ATOM 619 N N . THR A 1 82 ? 3.638 11.088 -11.519 1.00 92.94 82 THR A N 1
ATOM 620 C CA . THR A 1 82 ? 2.461 11.851 -11.102 1.00 92.94 82 THR A CA 1
ATOM 621 C C . THR A 1 82 ? 1.234 10.945 -10.999 1.00 92.94 82 THR A C 1
ATOM 623 O O . THR A 1 82 ? 1.024 10.065 -11.830 1.00 92.94 82 THR A O 1
ATOM 626 N N . GLY A 1 83 ? 0.414 11.168 -9.973 1.00 92.44 83 GLY A N 1
ATOM 627 C CA . GLY A 1 83 ? -0.858 10.469 -9.805 1.00 92.44 83 GLY A CA 1
ATOM 628 C C . GLY A 1 83 ? -0.784 9.093 -9.141 1.00 92.44 83 GLY A C 1
ATOM 629 O O . GLY A 1 83 ? -1.838 8.494 -8.959 1.00 92.44 83 GLY A O 1
ATOM 630 N N . MET A 1 84 ? 0.386 8.606 -8.708 1.00 94.75 84 MET A N 1
ATOM 631 C CA . MET A 1 84 ? 0.482 7.290 -8.051 1.00 94.75 84 MET A CA 1
ATOM 632 C C . MET A 1 84 ? -0.398 7.178 -6.795 1.00 94.75 84 MET A C 1
ATOM 634 O O . MET A 1 84 ? -1.106 6.190 -6.645 1.00 94.75 84 MET A O 1
ATOM 638 N N . GLY A 1 85 ? -0.463 8.214 -5.951 1.00 93.94 85 GLY A N 1
ATOM 639 C CA . GLY A 1 85 ? -1.376 8.217 -4.794 1.00 93.94 85 GLY A CA 1
ATOM 640 C C . GLY A 1 85 ? -2.866 8.221 -5.179 1.00 93.94 85 GLY A C 1
ATOM 641 O O . GLY A 1 85 ? -3.696 7.602 -4.509 1.00 93.94 85 GLY A O 1
ATOM 642 N N . CYS A 1 86 ? -3.220 8.863 -6.298 1.00 96.75 86 CYS A N 1
ATOM 643 C CA . CYS A 1 86 ? -4.584 8.821 -6.832 1.00 96.75 86 CYS A CA 1
ATOM 644 C C . CYS A 1 86 ? -4.933 7.417 -7.339 1.00 96.75 86 CYS A C 1
ATOM 646 O O . CYS A 1 86 ? -6.048 6.950 -7.123 1.00 96.75 86 CYS A O 1
ATOM 648 N N . VAL A 1 87 ? -3.974 6.736 -7.974 1.00 96.94 87 VAL A N 1
ATOM 649 C CA . VAL A 1 87 ? -4.116 5.339 -8.399 1.00 96.94 87 VAL A CA 1
ATOM 650 C C . VAL A 1 87 ? -4.326 4.427 -7.192 1.00 96.94 87 VAL A C 1
ATOM 652 O O . VAL A 1 87 ? -5.276 3.649 -7.204 1.00 96.94 87 VAL A O 1
ATOM 655 N N . SER A 1 88 ? -3.528 4.566 -6.127 1.00 97.19 88 SER A N 1
ATOM 656 C CA . SER A 1 88 ? -3.726 3.804 -4.886 1.00 97.19 88 SE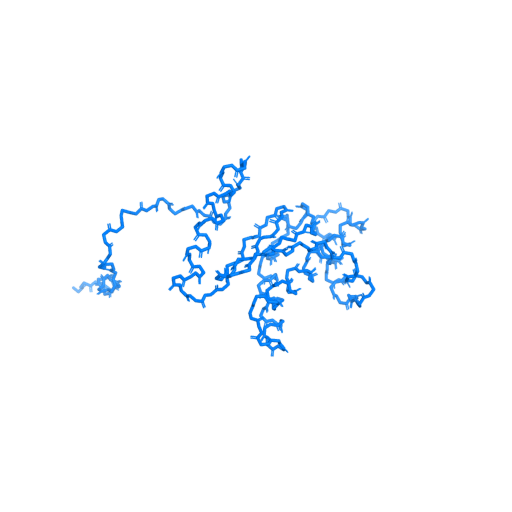R A CA 1
ATOM 657 C C . SER A 1 88 ? -5.135 3.995 -4.327 1.00 97.19 88 SER A C 1
ATOM 659 O O . SER A 1 88 ? -5.831 3.026 -4.040 1.00 97.19 88 SER A O 1
ATOM 661 N N . THR A 1 89 ? -5.602 5.244 -4.256 1.00 97.69 89 THR A N 1
ATOM 662 C CA . THR A 1 89 ? -6.957 5.561 -3.780 1.00 97.69 89 THR A CA 1
ATOM 663 C C . THR A 1 89 ? -8.035 4.929 -4.667 1.00 97.69 89 THR A C 1
ATOM 665 O O . THR A 1 89 ? -9.020 4.396 -4.160 1.00 97.69 89 THR A O 1
ATOM 668 N N . ALA A 1 90 ? -7.851 4.939 -5.991 1.00 98.44 90 ALA A N 1
ATOM 669 C CA . ALA A 1 90 ? -8.775 4.298 -6.923 1.00 98.44 90 ALA A CA 1
ATOM 670 C C . ALA A 1 90 ? -8.811 2.769 -6.751 1.00 98.44 90 ALA A C 1
ATOM 672 O O . ALA A 1 90 ? -9.887 2.177 -6.800 1.00 98.44 90 ALA A O 1
ATOM 673 N N . LEU A 1 91 ? -7.664 2.131 -6.498 1.00 98.38 91 LEU A N 1
ATOM 674 C CA . LEU A 1 91 ? -7.579 0.689 -6.241 1.00 98.38 91 LEU A CA 1
ATOM 675 C C . LEU A 1 91 ? -8.182 0.301 -4.885 1.00 98.38 91 LEU A C 1
ATOM 677 O O . LEU A 1 91 ? -8.842 -0.736 -4.786 1.00 98.38 91 LEU A O 1
ATOM 681 N N . ILE A 1 92 ? -8.035 1.148 -3.863 1.00 98.62 92 ILE A N 1
ATOM 682 C CA . ILE A 1 92 ? -8.747 0.999 -2.586 1.00 98.62 92 ILE A CA 1
ATOM 683 C C . ILE A 1 92 ? -10.259 1.083 -2.820 1.00 98.62 92 ILE A C 1
ATOM 685 O O . ILE A 1 92 ? -10.995 0.211 -2.368 1.00 98.62 92 ILE A O 1
ATOM 689 N N . ALA A 1 93 ? -10.729 2.084 -3.570 1.00 98.44 93 ALA A N 1
ATOM 690 C CA . ALA A 1 93 ? -12.150 2.237 -3.877 1.00 98.44 93 ALA A CA 1
ATOM 691 C C . ALA A 1 93 ? -12.708 1.041 -4.670 1.00 98.44 93 ALA A C 1
ATOM 693 O O . ALA A 1 93 ? -13.794 0.554 -4.362 1.00 98.44 93 ALA A O 1
ATOM 694 N N . ALA A 1 94 ? -11.955 0.528 -5.648 1.00 98.38 94 ALA A N 1
ATOM 695 C CA . ALA A 1 94 ? -12.326 -0.672 -6.394 1.00 98.38 94 ALA A CA 1
ATOM 696 C C . ALA A 1 94 ? -12.417 -1.909 -5.484 1.00 98.38 94 ALA A C 1
ATOM 698 O O . ALA A 1 94 ? -13.367 -2.681 -5.593 1.00 98.38 94 ALA A O 1
ATOM 699 N N . SER A 1 95 ? -11.476 -2.063 -4.549 1.00 98.44 95 SER A N 1
ATOM 700 C CA . SER A 1 95 ? -11.488 -3.153 -3.564 1.00 98.44 95 SER A CA 1
ATOM 701 C C . SER A 1 95 ? -12.676 -3.028 -2.604 1.00 98.44 95 SER A C 1
ATOM 703 O O . SER A 1 95 ? -13.378 -4.004 -2.358 1.00 98.44 95 SER A O 1
ATOM 705 N N . ALA A 1 96 ? -12.970 -1.816 -2.126 1.00 98.25 96 ALA A N 1
ATOM 706 C CA . ALA A 1 96 ? -14.098 -1.538 -1.235 1.00 98.25 96 ALA A CA 1
ATOM 707 C C . ALA A 1 96 ? -15.462 -1.726 -1.919 1.00 98.25 96 ALA A C 1
ATOM 709 O O . ALA A 1 96 ? -16.460 -1.993 -1.257 1.00 98.25 96 ALA A O 1
ATOM 710 N N . ALA A 1 97 ? -15.521 -1.615 -3.249 1.00 98.50 97 ALA A N 1
ATOM 711 C CA . ALA A 1 97 ? -16.740 -1.886 -4.007 1.00 98.50 97 ALA A CA 1
ATOM 712 C C . ALA A 1 97 ? -17.114 -3.379 -4.028 1.00 98.50 97 ALA A C 1
ATOM 714 O O . ALA A 1 97 ? -18.282 -3.707 -4.236 1.00 98.50 97 ALA A O 1
ATOM 715 N N . VAL A 1 98 ? -16.143 -4.278 -3.830 1.00 98.19 98 VAL A N 1
ATOM 716 C CA . VAL A 1 98 ? -16.343 -5.738 -3.891 1.00 98.19 98 VAL A CA 1
ATOM 717 C C . VAL A 1 98 ? -16.123 -6.443 -2.553 1.00 98.19 98 VAL A C 1
ATOM 719 O O . VAL A 1 98 ? -16.464 -7.618 -2.429 1.00 98.19 98 VAL A O 1
ATOM 722 N N . TRP A 1 99 ? -15.581 -5.745 -1.552 1.00 98.12 99 TRP A N 1
ATOM 723 C CA . TRP A 1 99 ? -15.304 -6.291 -0.229 1.00 98.12 99 TRP A CA 1
ATOM 724 C C . TRP A 1 99 ? -15.823 -5.370 0.886 1.00 98.12 99 TRP A C 1
ATOM 726 O O . TRP A 1 99 ? -15.495 -4.183 0.890 1.00 98.12 99 TRP A O 1
ATOM 736 N N . PRO A 1 100 ? -16.621 -5.886 1.842 1.00 96.88 100 PRO A N 1
ATOM 737 C CA . PRO A 1 100 ? -17.350 -5.049 2.793 1.00 96.88 100 PRO A CA 1
ATOM 738 C C . PRO A 1 100 ? -16.487 -4.463 3.913 1.00 96.88 100 PRO A C 1
ATOM 740 O O . PRO A 1 100 ? -16.877 -3.450 4.485 1.00 96.88 100 PRO A O 1
ATOM 743 N N . ASP A 1 101 ? -15.358 -5.087 4.262 1.00 97.94 101 ASP A N 1
ATOM 744 C CA . ASP A 1 101 ? -14.481 -4.585 5.322 1.00 97.94 101 ASP A CA 1
ATOM 745 C C . ASP A 1 101 ? -13.545 -3.492 4.771 1.00 97.94 101 ASP A C 1
ATOM 747 O O . ASP A 1 101 ? -12.642 -3.810 3.988 1.00 97.94 101 ASP A O 1
ATOM 751 N N . PRO A 1 102 ? -13.690 -2.217 5.187 1.00 97.94 102 PRO A N 1
ATOM 752 C CA . PRO A 1 102 ? -12.867 -1.128 4.669 1.00 97.94 102 PRO A CA 1
ATOM 753 C C . PRO A 1 102 ? -11.378 -1.292 4.983 1.00 97.94 102 PRO A C 1
ATOM 755 O O . PRO A 1 102 ? -10.541 -0.807 4.223 1.00 97.94 102 PRO A O 1
ATOM 758 N N . PHE A 1 103 ? -11.022 -1.963 6.083 1.00 98.50 103 PHE A N 1
ATOM 759 C CA . PHE A 1 103 ? -9.622 -2.183 6.447 1.00 98.50 103 PHE A CA 1
ATOM 760 C C . PHE A 1 103 ? -8.974 -3.159 5.472 1.00 98.50 103 PHE A C 1
ATOM 762 O O . PHE A 1 103 ? -7.952 -2.845 4.868 1.00 98.50 103 PHE A O 1
ATOM 769 N N . GLU A 1 104 ? -9.608 -4.310 5.261 1.00 98.38 104 GLU A N 1
ATOM 770 C CA . GLU A 1 104 ? -9.116 -5.335 4.340 1.00 98.38 104 GLU A CA 1
ATOM 771 C C . GLU A 1 104 ? -9.145 -4.842 2.889 1.00 98.38 104 GLU A C 1
ATOM 773 O O . GLU A 1 104 ? -8.200 -5.086 2.144 1.00 98.38 104 GLU A O 1
ATOM 778 N N . ALA A 1 105 ? -10.164 -4.067 2.504 1.00 98.62 105 ALA A N 1
ATOM 779 C CA . ALA A 1 105 ? -10.219 -3.418 1.197 1.00 98.62 105 ALA A CA 1
ATOM 780 C C . ALA A 1 105 ? -9.075 -2.409 0.994 1.00 98.62 105 ALA A C 1
ATOM 782 O O . ALA A 1 105 ? -8.477 -2.353 -0.082 1.00 98.62 105 ALA A O 1
ATOM 783 N N . THR A 1 106 ? -8.740 -1.635 2.031 1.00 98.69 106 THR A N 1
ATOM 784 C CA . THR A 1 106 ? -7.606 -0.701 1.994 1.00 98.69 106 THR A CA 1
ATOM 785 C C . THR A 1 106 ? -6.286 -1.455 1.870 1.00 98.69 106 THR A C 1
ATOM 787 O O . THR A 1 106 ? -5.476 -1.126 1.005 1.00 98.69 106 THR A O 1
ATOM 790 N N . VAL A 1 107 ? -6.093 -2.509 2.670 1.00 98.62 107 VAL A N 1
ATOM 791 C CA . VAL A 1 107 ? -4.915 -3.381 2.577 1.00 98.62 107 VAL A CA 1
ATOM 792 C C . VAL A 1 107 ? -4.798 -3.974 1.174 1.00 98.62 107 VAL A C 1
ATOM 794 O O . VAL A 1 107 ? -3.732 -3.886 0.574 1.00 98.62 107 VAL A O 1
ATOM 797 N N . ALA A 1 108 ? -5.885 -4.502 0.608 1.00 98.31 108 ALA A N 1
ATOM 798 C CA . ALA A 1 108 ? -5.891 -5.067 -0.737 1.00 98.31 108 ALA A CA 1
ATOM 799 C C . ALA A 1 108 ? -5.489 -4.032 -1.801 1.00 98.31 108 ALA A C 1
ATOM 801 O O . ALA A 1 108 ? -4.579 -4.289 -2.587 1.00 98.31 108 ALA A O 1
ATOM 802 N N . GLY A 1 109 ? -6.096 -2.841 -1.795 1.00 98.44 109 GLY A N 1
ATOM 803 C CA . GLY A 1 109 ? -5.762 -1.774 -2.744 1.00 98.44 109 GLY A CA 1
ATOM 804 C C . GLY A 1 109 ? -4.293 -1.340 -2.668 1.00 98.44 109 GLY A C 1
ATOM 805 O O . GLY A 1 109 ? -3.637 -1.153 -3.699 1.00 98.44 109 GLY A O 1
ATOM 806 N N . MET A 1 110 ? -3.748 -1.243 -1.455 1.00 98.56 110 MET A N 1
ATOM 807 C CA . MET A 1 110 ? -2.342 -0.900 -1.243 1.00 98.56 110 MET A CA 1
ATOM 808 C C . MET A 1 110 ? -1.398 -2.040 -1.641 1.00 98.56 110 MET A C 1
ATOM 810 O O . MET A 1 110 ? -0.394 -1.777 -2.297 1.00 98.56 110 MET A O 1
ATOM 814 N N . VAL A 1 111 ? -1.742 -3.305 -1.367 1.00 98.56 111 VAL A N 1
ATOM 815 C CA . VAL A 1 111 ? -0.982 -4.475 -1.846 1.00 98.56 111 VAL A CA 1
ATOM 816 C C . VAL A 1 111 ? -0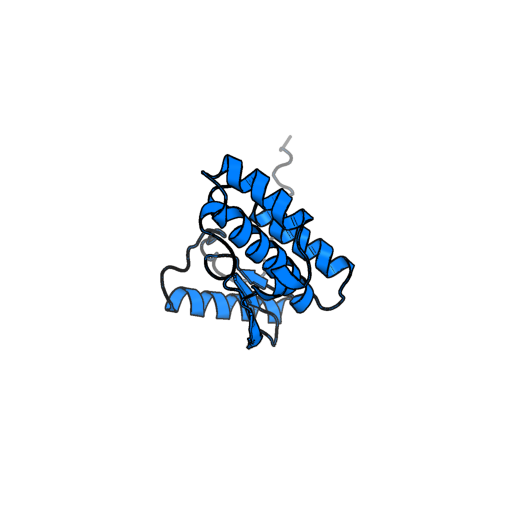.938 -4.513 -3.373 1.00 98.56 111 VAL A C 1
ATOM 818 O O . VAL A 1 111 ? 0.142 -4.671 -3.938 1.00 98.56 111 VAL A O 1
ATOM 821 N N . LEU A 1 112 ? -2.077 -4.328 -4.052 1.00 98.44 112 LEU A N 1
ATOM 822 C CA . LEU A 1 112 ? -2.136 -4.286 -5.519 1.00 98.44 112 LEU A CA 1
ATOM 823 C C . LEU A 1 112 ? -1.194 -3.209 -6.071 1.00 98.44 112 LEU A C 1
ATOM 825 O O . LEU A 1 112 ? -0.399 -3.472 -6.972 1.00 98.44 112 LEU A O 1
ATOM 829 N N . THR A 1 113 ? -1.249 -2.009 -5.487 1.00 98.19 113 THR A N 1
ATOM 830 C CA . THR A 1 113 ? -0.405 -0.881 -5.897 1.00 98.19 113 THR A CA 1
ATOM 831 C C . THR A 1 113 ? 1.078 -1.162 -5.638 1.00 98.19 113 THR A C 1
ATOM 833 O O . THR A 1 113 ? 1.911 -0.962 -6.522 1.00 98.19 113 THR A O 1
ATOM 836 N N . GLY A 1 114 ? 1.420 -1.633 -4.439 1.00 98.19 114 GLY A N 1
ATOM 837 C CA . GLY A 1 114 ? 2.796 -1.886 -4.028 1.00 98.19 114 GLY A CA 1
ATOM 838 C C . GLY A 1 114 ? 3.445 -3.011 -4.831 1.00 98.19 114 GLY A C 1
ATOM 839 O O . GLY A 1 114 ? 4.547 -2.835 -5.345 1.00 98.19 114 GLY A O 1
ATOM 840 N N . VAL A 1 115 ? 2.759 -4.146 -4.998 1.00 98.56 115 VAL A N 1
ATOM 841 C CA . VAL A 1 115 ? 3.282 -5.297 -5.754 1.00 98.56 115 VAL A CA 1
ATOM 842 C C . VAL A 1 115 ? 3.461 -4.945 -7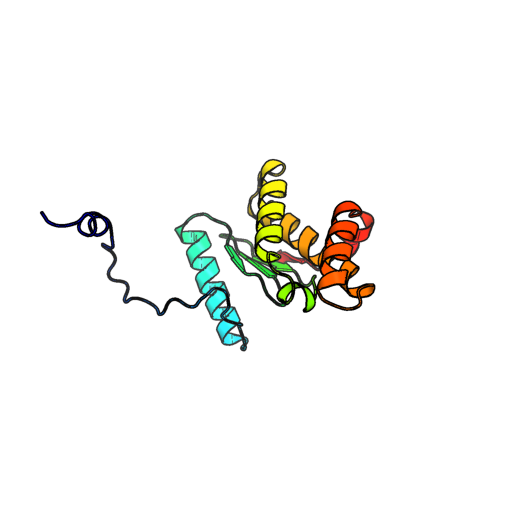.231 1.00 98.56 115 VAL A C 1
ATOM 844 O O . VAL A 1 115 ? 4.525 -5.212 -7.787 1.00 98.56 115 VAL A O 1
ATOM 847 N N . ALA A 1 116 ? 2.478 -4.292 -7.864 1.00 98.25 116 ALA A N 1
ATOM 848 C CA . ALA A 1 116 ? 2.627 -3.839 -9.250 1.00 98.25 116 ALA A CA 1
ATO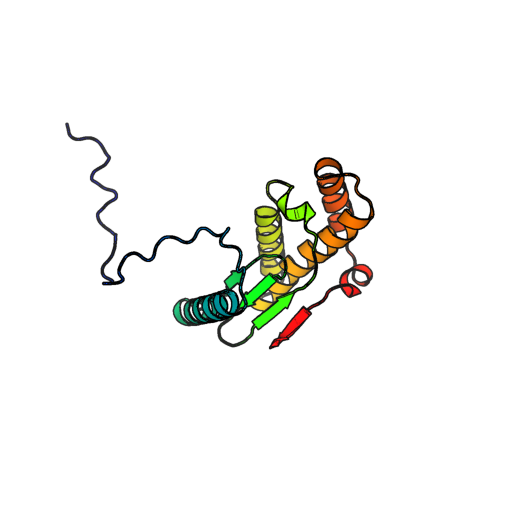M 849 C C . ALA A 1 116 ? 3.777 -2.829 -9.399 1.00 98.25 116 ALA A C 1
ATOM 851 O O . ALA A 1 116 ? 4.550 -2.908 -10.351 1.00 98.25 116 ALA A O 1
ATOM 852 N N . GLY A 1 117 ? 3.932 -1.908 -8.441 1.00 97.81 117 GLY A N 1
ATOM 853 C CA . GLY A 1 117 ? 5.034 -0.945 -8.418 1.00 97.81 117 GLY A CA 1
ATOM 854 C C . GLY A 1 117 ? 6.408 -1.597 -8.284 1.00 97.81 117 GLY A C 1
ATOM 855 O O . GLY A 1 117 ? 7.342 -1.212 -8.982 1.00 97.81 117 GLY A O 1
ATOM 856 N N . GLU A 1 118 ? 6.538 -2.601 -7.424 1.00 97.69 118 GLU A N 1
ATOM 857 C CA . GLU A 1 118 ? 7.784 -3.345 -7.227 1.00 97.69 118 GLU A CA 1
ATOM 858 C C . GLU A 1 118 ? 8.172 -4.150 -8.474 1.00 97.69 118 GLU A C 1
ATOM 860 O O . GLU A 1 118 ? 9.318 -4.087 -8.920 1.00 97.69 118 GLU A O 1
ATOM 865 N N . LEU A 1 119 ? 7.206 -4.834 -9.094 1.00 98.25 119 LEU A N 1
ATOM 866 C CA . LEU A 1 119 ? 7.422 -5.572 -10.340 1.00 98.25 119 LEU A CA 1
ATOM 867 C C . LEU A 1 119 ? 7.793 -4.640 -11.499 1.00 98.25 119 LEU A C 1
ATOM 869 O O . LEU A 1 119 ? 8.746 -4.905 -12.227 1.00 98.25 119 LEU A O 1
ATOM 873 N N . ALA A 1 120 ? 7.099 -3.508 -11.633 1.00 98.06 120 ALA A N 1
ATOM 874 C CA . ALA A 1 120 ? 7.378 -2.530 -12.678 1.00 98.06 120 ALA A CA 1
ATOM 875 C C . 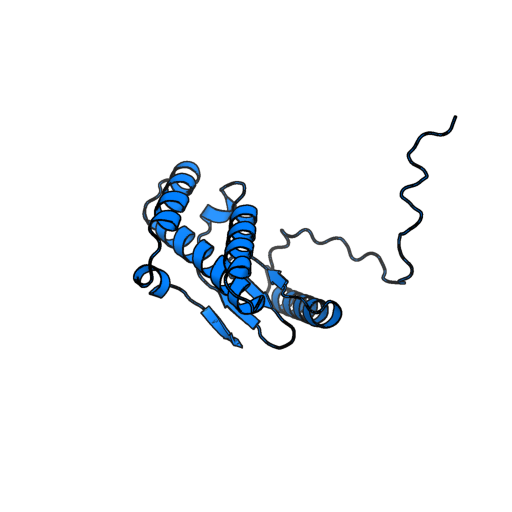ALA A 1 120 ? 8.769 -1.904 -12.541 1.00 98.06 120 ALA A C 1
ATOM 877 O O . ALA A 1 120 ? 9.421 -1.607 -13.543 1.00 98.06 120 ALA A O 1
ATOM 878 N N . ALA A 1 121 ? 9.239 -1.713 -11.306 1.00 97.69 121 ALA A N 1
ATOM 879 C CA . ALA A 1 121 ? 10.570 -1.186 -11.043 1.00 97.69 121 ALA A CA 1
ATOM 880 C C . ALA A 1 121 ? 11.687 -2.112 -11.539 1.00 97.69 121 ALA A C 1
ATOM 882 O O . ALA A 1 121 ? 12.729 -1.608 -11.958 1.00 97.69 121 ALA A O 1
ATOM 883 N N . ALA A 1 122 ? 11.470 -3.431 -11.519 1.00 96.38 122 ALA A N 1
ATOM 884 C CA . ALA A 1 122 ? 12.480 -4.421 -11.890 1.00 96.38 122 ALA A CA 1
ATOM 885 C C . ALA A 1 122 ? 12.893 -4.359 -13.372 1.00 96.38 122 ALA A C 1
ATOM 887 O O . ALA A 1 122 ? 13.998 -4.777 -13.711 1.00 96.38 122 ALA A O 1
ATOM 888 N N . ASP A 1 123 ? 12.029 -3.829 -14.243 1.00 92.94 123 ASP A N 1
ATOM 889 C CA . ASP A 1 123 ? 12.209 -3.839 -15.701 1.00 92.94 123 ASP A CA 1
ATOM 890 C C . ASP A 1 123 ? 11.907 -2.471 -16.343 1.00 92.94 123 ASP A C 1
ATOM 892 O O . ASP A 1 123 ? 11.380 -2.359 -17.452 1.00 92.94 123 ASP A O 1
ATOM 896 N N . CYS A 1 124 ? 12.206 -1.388 -15.622 1.00 96.12 124 CYS A N 1
ATOM 897 C CA . CYS A 1 124 ? 12.078 -0.026 -16.133 1.00 96.12 124 CYS A CA 1
ATOM 898 C C . CYS A 1 124 ? 13.433 0.693 -16.193 1.00 96.12 124 CYS A C 1
ATOM 900 O O . CYS A 1 124 ? 14.389 0.346 -15.507 1.00 96.12 124 CYS A O 1
ATOM 902 N N . GLN A 1 125 ? 13.506 1.736 -17.020 1.00 95.88 125 GLN A N 1
ATOM 903 C CA . GLN A 1 125 ? 14.717 2.547 -17.231 1.00 95.88 125 GLN A CA 1
ATOM 904 C C . GLN A 1 125 ? 14.611 3.952 -16.614 1.00 95.88 125 GLN A C 1
ATOM 906 O O . GLN A 1 125 ? 15.550 4.742 -16.671 1.00 95.88 125 GLN A O 1
ATOM 911 N N . GLY A 1 126 ? 13.452 4.297 -16.053 1.00 96.50 126 GLY A N 1
ATOM 912 C CA . GLY A 1 126 ? 13.173 5.602 -15.466 1.00 96.50 126 GLY A CA 1
ATOM 913 C C . GLY A 1 126 ? 11.671 5.832 -15.281 1.00 96.50 126 GLY A C 1
ATOM 914 O O . GLY A 1 126 ? 10.877 4.959 -15.619 1.00 96.50 126 GLY A O 1
ATOM 915 N N . PRO A 1 127 ? 11.244 7.007 -14.785 1.00 95.25 127 PRO A N 1
ATOM 916 C CA . PRO A 1 127 ? 9.845 7.259 -14.419 1.00 95.25 127 PRO A CA 1
ATOM 917 C C . PRO A 1 127 ? 8.840 7.095 -15.570 1.00 95.25 127 PRO A C 1
ATOM 919 O O . PRO A 1 127 ? 7.737 6.600 -15.360 1.00 95.25 127 PRO A O 1
ATOM 922 N N . GLY A 1 128 ? 9.224 7.467 -16.796 1.00 95.75 128 GLY A N 1
ATOM 923 C CA . GLY A 1 128 ? 8.355 7.321 -17.968 1.00 95.75 128 GLY A CA 1
ATOM 924 C C . GLY A 1 128 ? 8.095 5.859 -18.340 1.00 95.75 128 GLY A C 1
ATOM 925 O O . GLY A 1 128 ? 6.947 5.466 -18.525 1.00 95.75 128 GLY A O 1
ATOM 926 N N . SER A 1 129 ? 9.145 5.030 -18.395 1.00 97.44 129 SER A N 1
ATOM 927 C CA . SER A 1 129 ? 8.981 3.590 -18.636 1.00 97.44 129 SER A CA 1
ATOM 928 C C . SER A 1 129 ? 8.373 2.882 -17.429 1.00 97.44 129 SER A C 1
ATOM 930 O O . SER A 1 129 ? 7.553 1.996 -17.619 1.00 97.44 129 SER A O 1
ATOM 932 N N . PHE A 1 130 ? 8.673 3.319 -16.203 1.00 98.25 130 PHE A N 1
ATOM 933 C CA . PHE A 1 130 ? 8.031 2.817 -14.988 1.00 98.25 130 PHE A CA 1
ATOM 934 C C . PHE A 1 130 ? 6.512 2.958 -15.058 1.00 98.25 130 PHE A C 1
ATOM 936 O O . PHE A 1 130 ? 5.813 2.001 -14.761 1.00 98.25 130 PHE A O 1
ATOM 943 N N . GLN A 1 131 ? 5.990 4.116 -15.478 1.00 97.19 131 GLN A N 1
ATOM 944 C CA . GLN A 1 131 ? 4.544 4.324 -15.572 1.00 97.19 131 GLN A CA 1
ATOM 945 C C . GLN A 1 131 ? 3.882 3.321 -16.527 1.00 97.19 131 GLN A C 1
ATOM 947 O O . GLN A 1 131 ? 2.846 2.754 -16.190 1.00 97.19 131 GLN A O 1
ATOM 952 N N . ALA A 1 132 ? 4.484 3.080 -17.695 1.00 97.19 132 ALA A N 1
ATOM 953 C CA . ALA A 1 132 ? 3.982 2.086 -18.640 1.00 97.19 132 ALA A CA 1
ATOM 954 C C . ALA A 1 132 ? 4.044 0.668 -18.048 1.00 97.19 132 ALA A C 1
ATOM 956 O O . ALA A 1 132 ? 3.036 -0.033 -18.032 1.00 97.19 132 ALA A O 1
ATOM 957 N N . ARG A 1 133 ? 5.191 0.282 -17.469 1.00 98.12 133 ARG A N 1
ATOM 958 C CA . ARG A 1 133 ? 5.366 -1.040 -16.847 1.00 98.12 133 ARG A CA 1
ATOM 959 C C . ARG A 1 133 ? 4.451 -1.243 -15.640 1.00 98.12 133 ARG A C 1
ATOM 961 O O . ARG A 1 133 ? 3.958 -2.340 -15.447 1.00 98.12 133 ARG A O 1
ATOM 968 N N . PHE A 1 134 ? 4.163 -0.203 -14.862 1.00 98.44 134 PHE A N 1
ATOM 969 C CA . PHE A 1 134 ? 3.213 -0.269 -13.751 1.00 98.44 134 PHE A CA 1
ATOM 970 C C . PHE A 1 134 ? 1.811 -0.637 -14.235 1.00 98.44 134 PHE A C 1
ATOM 972 O O . PHE A 1 134 ? 1.165 -1.488 -13.631 1.00 98.44 134 PHE A O 1
ATOM 979 N N . LEU A 1 135 ? 1.350 -0.029 -15.332 1.00 98.00 135 LEU A N 1
ATOM 980 C CA . LEU A 1 135 ? 0.051 -0.359 -15.917 1.00 98.00 135 LEU A CA 1
ATOM 981 C C . LEU A 1 135 ? 0.028 -1.791 -16.469 1.00 98.00 135 LEU A C 1
ATOM 983 O O . LEU A 1 135 ? -0.947 -2.503 -16.232 1.00 98.00 135 LEU A O 1
ATOM 987 N N . ASP A 1 136 ? 1.101 -2.225 -17.137 1.00 98.19 136 ASP A N 1
ATOM 988 C CA .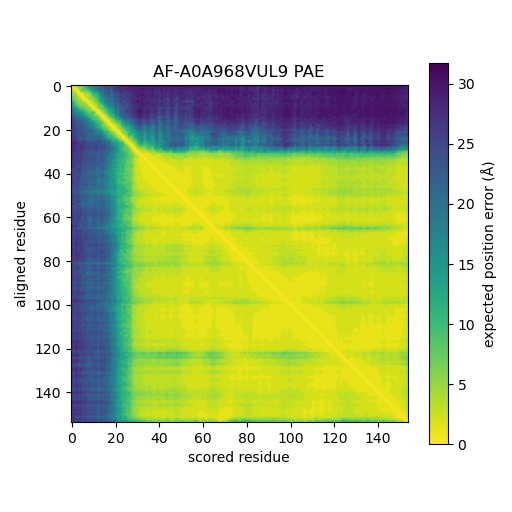 ASP A 1 136 ? 1.243 -3.606 -17.618 1.00 98.19 136 ASP A CA 1
ATOM 989 C C . ASP A 1 136 ? 1.204 -4.612 -16.459 1.00 98.19 136 ASP A C 1
ATOM 991 O O . ASP A 1 136 ? 0.489 -5.614 -16.518 1.00 98.19 136 ASP A O 1
ATOM 995 N N . GLU A 1 137 ? 1.959 -4.344 -15.391 1.00 98.19 137 GLU A N 1
ATOM 996 C CA . GLU A 1 137 ? 2.028 -5.224 -14.227 1.00 98.19 137 GLU A CA 1
ATOM 997 C C . GLU A 1 137 ? 0.706 -5.264 -13.475 1.00 98.19 137 GLU A C 1
ATOM 999 O O . GLU A 1 137 ? 0.273 -6.351 -13.104 1.00 98.19 137 GLU A O 1
ATOM 1004 N N . LEU A 1 138 ? 0.029 -4.121 -13.319 1.00 97.31 138 LEU A N 1
ATOM 1005 C CA . LEU A 1 138 ? -1.300 -4.045 -12.718 1.00 97.31 138 LEU A CA 1
ATOM 1006 C C . LEU A 1 138 ? -2.333 -4.842 -13.529 1.00 97.31 138 LEU A C 1
ATOM 1008 O O . LEU A 1 138 ? -3.131 -5.570 -12.944 1.00 97.31 138 LEU A O 1
ATOM 1012 N N . TYR A 1 139 ? -2.303 -4.743 -14.862 1.00 98.06 139 TYR A N 1
ATOM 1013 C CA . TYR A 1 139 ? -3.163 -5.536 -15.749 1.00 98.06 139 TYR A CA 1
ATOM 1014 C C . TYR A 1 139 ? -2.882 -7.040 -15.631 1.00 98.06 139 TYR A C 1
ATOM 1016 O O . TYR A 1 139 ? -3.806 -7.851 -15.630 1.00 98.06 139 TYR A O 1
ATOM 1024 N N . ALA A 1 140 ? -1.608 -7.412 -15.520 1.00 97.56 140 ALA A N 1
ATOM 1025 C CA . ALA A 1 140 ? -1.158 -8.795 -15.454 1.00 97.56 140 ALA A CA 1
ATOM 1026 C C . ALA A 1 140 ? -1.039 -9.342 -14.019 1.00 97.56 140 ALA A C 1
ATOM 1028 O O . ALA A 1 140 ? -0.381 -10.370 -13.829 1.00 97.56 140 ALA A O 1
ATOM 1029 N N . LEU A 1 141 ? -1.581 -8.659 -13.004 1.00 97.00 141 LEU A N 1
ATOM 1030 C CA . LEU A 1 141 ? -1.575 -9.154 -11.628 1.00 97.00 141 LEU A CA 1
ATOM 1031 C C . LEU A 1 141 ? -2.441 -10.410 -11.512 1.00 97.00 141 LEU A C 1
ATOM 1033 O O . LEU A 1 141 ? -3.567 -10.472 -11.999 1.00 97.00 141 LEU A O 1
ATOM 1037 N N . ASP A 1 142 ? -1.917 -11.400 -10.801 1.00 97.06 142 ASP A N 1
ATOM 1038 C CA . ASP A 1 142 ? -2.606 -12.646 -10.503 1.00 97.06 142 ASP A CA 1
ATOM 1039 C C . ASP A 1 142 ? -2.306 -13.103 -9.067 1.00 97.06 142 ASP A C 1
ATOM 1041 O O . ASP A 1 142 ? -1.484 -12.526 -8.348 1.00 97.06 142 ASP A O 1
ATOM 1045 N N . ALA A 1 143 ? -2.962 -14.183 -8.640 1.00 96.88 143 ALA A N 1
ATOM 1046 C CA . ALA A 1 143 ? -2.774 -14.743 -7.304 1.00 96.88 143 ALA A CA 1
ATOM 1047 C C . ALA A 1 143 ? -1.324 -15.183 -7.020 1.00 96.88 143 ALA A C 1
ATOM 1049 O O . ALA A 1 143 ? -0.929 -15.257 -5.856 1.00 96.88 143 ALA A O 1
ATOM 1050 N N . LYS A 1 144 ? -0.529 -15.477 -8.060 1.00 97.81 144 LYS A N 1
ATOM 1051 C CA . LYS A 1 144 ? 0.870 -15.890 -7.924 1.00 97.81 144 LYS A CA 1
ATOM 1052 C C . LYS A 1 144 ? 1.762 -14.686 -7.637 1.00 97.81 144 LYS A C 1
ATOM 1054 O O . LYS A 1 144 ? 2.570 -14.748 -6.717 1.00 97.81 144 LYS A O 1
ATOM 1059 N N . LYS A 1 145 ? 1.603 -13.589 -8.377 1.00 97.50 145 LYS A N 1
ATOM 1060 C CA . LYS A 1 145 ? 2.318 -12.330 -8.129 1.00 97.50 145 LYS A CA 1
ATOM 1061 C C . LYS A 1 145 ? 1.968 -11.751 -6.762 1.00 97.50 145 LYS A C 1
ATOM 1063 O O . LYS A 1 145 ? 2.852 -11.252 -6.076 1.00 97.50 145 LYS A O 1
ATOM 1068 N N . LEU A 1 146 ? 0.720 -11.896 -6.316 1.00 97.56 146 LEU A N 1
ATOM 1069 C CA . LEU A 1 146 ? 0.301 -11.445 -4.986 1.00 97.56 146 LEU A CA 1
ATOM 1070 C C . LEU A 1 146 ? 0.951 -12.214 -3.825 1.00 97.56 146 LEU A C 1
ATOM 1072 O O . LEU A 1 146 ? 0.937 -11.715 -2.706 1.00 97.56 146 LEU A O 1
ATOM 1076 N N . GLN A 1 147 ? 1.607 -13.355 -4.072 1.00 97.62 147 GLN A N 1
ATOM 1077 C CA . GLN A 1 147 ? 2.446 -14.010 -3.055 1.00 97.62 147 GLN A CA 1
ATOM 1078 C C . GLN A 1 147 ? 3.694 -13.189 -2.686 1.00 97.62 147 GLN A C 1
ATOM 1080 O O . GLN A 1 147 ? 4.347 -13.484 -1.691 1.00 97.62 147 GLN A O 1
ATOM 1085 N N . LEU A 1 148 ? 4.038 -12.161 -3.472 1.00 97.31 148 LEU A N 1
ATOM 1086 C CA . LEU A 1 148 ? 5.114 -11.214 -3.160 1.00 97.31 148 LEU A CA 1
ATOM 1087 C C . LEU A 1 148 ? 4.701 -10.165 -2.117 1.00 97.31 148 LEU A C 1
ATOM 1089 O O . LEU A 1 148 ? 5.540 -9.368 -1.688 1.00 97.31 148 LEU A O 1
ATOM 1093 N N . ALA A 1 149 ? 3.422 -10.130 -1.733 1.00 98.19 149 ALA A N 1
ATOM 1094 C CA . ALA A 1 149 ? 2.918 -9.186 -0.753 1.00 98.19 149 ALA A CA 1
ATOM 1095 C C . ALA A 1 149 ? 3.606 -9.388 0.605 1.00 98.19 149 ALA A C 1
ATOM 1097 O O . ALA A 1 149 ? 3.616 -10.484 1.166 1.00 98.19 149 ALA A O 1
ATOM 1098 N N . ARG A 1 150 ? 4.163 -8.308 1.151 1.00 98.44 150 ARG A N 1
ATOM 1099 C CA . ARG A 1 150 ? 4.772 -8.257 2.481 1.00 98.44 150 ARG A CA 1
ATOM 1100 C C . ARG A 1 150 ? 3.855 -7.458 3.390 1.00 98.44 150 ARG A C 1
ATOM 1102 O O . ARG A 1 150 ? 3.937 -6.233 3.423 1.00 98.44 150 ARG A O 1
ATOM 1109 N N . VAL A 1 151 ? 2.959 -8.168 4.078 1.00 98.19 151 VAL A N 1
ATOM 1110 C CA . VAL A 1 151 ? 1.950 -7.590 4.974 1.00 98.19 151 VAL A CA 1
ATOM 1111 C C . VAL A 1 151 ? 2.133 -8.141 6.383 1.00 98.19 151 VAL A C 1
ATOM 1113 O O . VAL A 1 151 ? 2.122 -9.353 6.582 1.00 98.19 151 VAL A O 1
ATOM 1116 N N . THR A 1 152 ? 2.264 -7.251 7.364 1.00 98.12 152 THR A N 1
ATOM 1117 C CA . THR A 1 152 ? 2.242 -7.596 8.793 1.00 98.12 152 THR A CA 1
ATOM 1118 C C . THR A 1 152 ? 0.995 -7.002 9.433 1.00 98.12 152 THR A C 1
ATOM 1120 O O . THR A 1 152 ? 0.719 -5.821 9.235 1.00 98.12 152 THR A O 1
ATOM 1123 N N . LEU A 1 153 ? 0.250 -7.813 10.187 1.00 95.56 153 LEU A N 1
ATOM 1124 C CA . LEU A 1 153 ? -0.947 -7.396 10.921 1.00 95.56 153 LEU A CA 1
ATOM 1125 C C . LEU A 1 153 ? -0.658 -7.369 12.424 1.00 95.56 153 LEU A C 1
ATOM 1127 O O . LEU A 1 153 ? -0.040 -8.299 12.944 1.00 95.56 153 LEU A O 1
ATOM 1131 N N . THR A 1 154 ? -1.132 -6.328 13.103 1.00 88.31 154 THR A N 1
ATOM 1132 C CA . THR A 1 154 ? -1.033 -6.132 14.559 1.00 88.31 154 THR A CA 1
ATOM 1133 C C . THR A 1 154 ? -2.336 -5.608 15.130 1.00 88.31 154 THR A C 1
ATOM 1135 O O . THR A 1 154 ? -2.962 -4.759 14.449 1.00 88.31 154 THR A O 1
#

Foldseek 3Di:
DDDPPPPPPPPDDPDPDDPDPPPPLPPPCPDPVSVVVVLVVQLVCQQVVVDWDWRDDCWIWIYHVPKIKIWNFADPLCVVEPCLVVQLVVQLVVLVVVDVDSRVSNLRSVLLSRLLRRQLVVPADHNVSSVVSSVVSSVVDDPVSSVPIDMDMD

Mean predicted aligned error: 9.1 Å

pLDDT: mean 85.84, std 21.82, range [32.31, 98.69]

Secondary structure (DSSP, 8-state):
---TTTTTTTT---S---------TT----SHHHHHHHHHHHHHHHHHHT--EEE-SSSEEEE-SS-EEEE----GGGGGSTTHHHHHHHHHHHHHHH-S-HHHHHHHHHHHHHHHHHHHHHT-SSHHHHHHHHHHHHHT--TTGGGG--EEE-

Radius of gyration: 18.53 Å; Cα contacts (8 Å, |Δi|>4): 190; chains: 1; bounding box: 37×62×40 Å

Nearest PDB structures (foldseek):
  1esq-assembly1_B  TM=9.636E-01  e=8.740E-09  Bacillus subtilis
  1ekq-assembly1_A  TM=9.623E-01  e=9.819E-09  Bacillus subtilis
  1ekq-assembly2_B  TM=9.482E-01  e=1.564E-08  Bacillus subtilis
  3hpd-assembly1_A  TM=8.850E-01  e=3.968E-08  Pyrococcus horikoshii OT3
  3dzv-assembly1_A  TM=9.397E-01  e=3.839E-07  Enterococcus faecalis

Solvent-accessible surface area (backbone atoms only — not comparable to full-atom values): 8876 Å² total; per-residue (Å²): 135,86,70,92,73,79,72,79,72,83,83,72,80,97,62,97,66,75,84,68,79,84,74,55,93,81,62,72,65,84,43,70,69,52,42,54,51,51,50,53,51,37,35,51,48,8,52,76,67,74,41,67,37,76,47,81,62,88,50,31,37,39,26,30,71,85,43,36,37,41,33,65,45,39,47,81,58,54,82,64,36,89,62,48,70,59,51,33,52,51,36,20,52,57,32,42,74,80,34,91,51,62,60,63,12,42,50,48,11,47,44,54,45,14,46,18,34,37,58,13,57,77,79,40,90,45,47,73,48,24,55,55,34,25,53,53,35,52,72,67,60,46,81,72,64,56,68,71,59,47,73,49,80,88